Protein AF-A0A5C7Y1N2-F1 (afdb_monomer_lite)

Structure (mmCIF, N/CA/C/O backbone):
data_AF-A0A5C7Y1N2-F1
#
_entry.id   AF-A0A5C7Y1N2-F1
#
loop_
_atom_site.group_PDB
_atom_site.id
_atom_site.type_symbol
_atom_site.label_atom_id
_atom_site.label_alt_id
_atom_site.label_comp_id
_atom_site.label_asym_id
_atom_site.label_entity_id
_atom_site.label_seq_id
_atom_site.pdbx_PDB_ins_code
_atom_site.Cartn_x
_atom_site.Cartn_y
_atom_site.Cartn_z
_atom_site.occupancy
_atom_site.B_iso_or_equiv
_atom_site.auth_seq_id
_atom_site.auth_comp_id
_atom_site.auth_asym_id
_atom_site.auth_atom_id
_atom_site.pdbx_PDB_model_num
ATOM 1 N N . MET A 1 1 ? -6.978 4.464 14.256 1.00 64.94 1 MET A N 1
ATOM 2 C CA . MET A 1 1 ? -6.251 3.274 13.760 1.00 64.94 1 MET A CA 1
ATOM 3 C C . MET A 1 1 ? -5.127 3.790 12.890 1.00 64.94 1 MET A C 1
ATOM 5 O O . MET A 1 1 ? -5.427 4.559 11.988 1.00 64.94 1 MET A O 1
ATOM 9 N N . HIS A 1 2 ? -3.876 3.450 13.189 1.00 87.25 2 HIS A N 1
ATOM 10 C CA . HIS A 1 2 ? -2.729 3.930 12.418 1.00 87.25 2 HIS A CA 1
ATOM 11 C C . HIS A 1 2 ? -2.303 2.850 11.421 1.00 87.25 2 HIS A C 1
ATOM 13 O O . HIS A 1 2 ? -2.330 1.666 11.748 1.00 87.25 2 HIS A O 1
ATOM 19 N N . TYR A 1 3 ? -1.951 3.248 10.201 1.00 93.69 3 TYR A N 1
ATOM 20 C CA . TYR A 1 3 ? -1.379 2.359 9.193 1.00 93.69 3 TYR A CA 1
ATOM 21 C C . TYR A 1 3 ? -0.029 2.915 8.748 1.00 93.69 3 TYR A C 1
ATOM 23 O O . TYR A 1 3 ? 0.236 4.112 8.867 1.00 93.69 3 TYR A O 1
ATOM 31 N N . SER A 1 4 ? 0.825 2.048 8.227 1.00 94.44 4 SER A N 1
ATOM 32 C CA . SER A 1 4 ? 2.078 2.433 7.592 1.00 94.44 4 SER A CA 1
ATOM 33 C C . SER A 1 4 ? 2.227 1.731 6.253 1.00 94.44 4 SER A C 1
ATOM 35 O O . SER A 1 4 ? 1.742 0.613 6.063 1.00 94.44 4 SER A O 1
ATOM 37 N N . LEU A 1 5 ? 2.902 2.404 5.327 1.00 93.38 5 LEU A N 1
ATOM 38 C CA . LEU A 1 5 ? 3.327 1.865 4.049 1.00 93.38 5 LEU A CA 1
ATOM 39 C C . LEU A 1 5 ? 4.831 1.624 4.108 1.00 93.38 5 LEU A C 1
ATOM 41 O O . LEU A 1 5 ? 5.605 2.538 4.373 1.00 93.38 5 LEU A O 1
ATOM 45 N N . THR A 1 6 ? 5.253 0.394 3.858 1.00 93.81 6 THR A N 1
ATOM 46 C CA . THR A 1 6 ? 6.661 0.006 3.838 1.00 93.81 6 THR A CA 1
ATOM 47 C C . THR A 1 6 ? 7.045 -0.446 2.444 1.00 93.81 6 THR A C 1
ATOM 49 O O . THR A 1 6 ? 6.448 -1.373 1.905 1.00 93.81 6 THR A O 1
ATOM 52 N N . LEU A 1 7 ? 8.067 0.187 1.879 1.00 91.94 7 LEU A N 1
ATOM 53 C CA . LEU A 1 7 ? 8.739 -0.243 0.666 1.00 91.94 7 LEU A CA 1
ATOM 54 C C . LEU A 1 7 ? 9.969 -1.077 1.036 1.00 91.94 7 LEU A C 1
ATOM 56 O O . LEU A 1 7 ? 10.858 -0.612 1.749 1.00 91.94 7 LEU A O 1
ATOM 60 N N . ILE A 1 8 ? 10.045 -2.282 0.482 1.00 92.19 8 ILE A N 1
ATOM 61 C CA . ILE A 1 8 ? 11.166 -3.209 0.621 1.00 92.19 8 ILE A CA 1
ATOM 62 C C . ILE A 1 8 ? 11.816 -3.364 -0.754 1.00 92.19 8 ILE A C 1
ATOM 64 O O . ILE A 1 8 ? 11.186 -3.857 -1.686 1.00 92.19 8 ILE A O 1
ATOM 68 N N . THR A 1 9 ? 13.075 -2.954 -0.890 1.00 90.50 9 THR A N 1
ATOM 69 C CA . THR A 1 9 ? 13.869 -3.090 -2.126 1.00 90.50 9 THR A CA 1
ATOM 70 C C . THR A 1 9 ? 15.207 -3.762 -1.827 1.00 90.50 9 THR A C 1
ATOM 72 O O . THR A 1 9 ? 15.598 -3.889 -0.667 1.00 90.50 9 THR A O 1
ATOM 75 N N . SER A 1 10 ? 15.965 -4.123 -2.865 1.00 89.44 10 SER A N 1
ATOM 76 C CA . SER A 1 10 ? 17.357 -4.570 -2.702 1.00 89.44 10 SER A CA 1
ATOM 77 C C . SER A 1 10 ? 18.280 -3.491 -2.118 1.00 89.44 10 SER A C 1
ATOM 79 O O . SER A 1 10 ? 19.304 -3.825 -1.531 1.00 89.44 10 SER A O 1
ATOM 81 N N . ALA A 1 11 ? 17.918 -2.209 -2.248 1.00 88.38 11 ALA A N 1
ATOM 82 C CA . ALA A 1 11 ? 18.668 -1.084 -1.695 1.00 88.38 11 ALA A CA 1
ATOM 83 C C . ALA A 1 11 ? 18.338 -0.799 -0.217 1.00 88.38 11 ALA A C 1
ATOM 85 O O . ALA A 1 11 ? 19.040 -0.018 0.423 1.00 88.38 11 ALA A O 1
ATOM 86 N N . GLY A 1 12 ? 17.281 -1.409 0.331 1.00 91.75 12 GLY A N 1
ATOM 87 C CA . GLY A 1 12 ? 16.879 -1.246 1.726 1.00 91.75 12 GLY A CA 1
ATOM 88 C C . GLY A 1 12 ? 15.368 -1.149 1.936 1.00 91.75 12 GLY A C 1
ATOM 89 O O . GLY A 1 12 ? 14.569 -1.289 1.003 1.00 91.75 12 GLY A O 1
ATOM 90 N N . ILE A 1 13 ? 15.002 -0.898 3.196 1.00 93.62 13 ILE A N 1
ATOM 91 C CA . ILE A 1 13 ? 13.622 -0.781 3.679 1.00 93.62 13 ILE A CA 1
ATOM 92 C C . ILE A 1 13 ? 13.346 0.677 4.042 1.00 93.62 13 ILE A C 1
ATOM 94 O O . ILE A 1 13 ? 14.136 1.305 4.746 1.00 93.62 13 ILE A O 1
ATOM 98 N N . ARG A 1 14 ? 12.220 1.211 3.571 1.00 93.06 14 ARG A N 1
ATOM 99 C CA . ARG A 1 14 ? 11.741 2.559 3.898 1.00 93.06 14 ARG A CA 1
ATOM 100 C C . ARG A 1 14 ? 10.271 2.488 4.284 1.00 93.06 14 ARG A C 1
ATOM 102 O O . ARG A 1 14 ? 9.517 1.762 3.644 1.00 93.06 14 ARG A O 1
ATOM 109 N N . THR A 1 15 ? 9.863 3.249 5.292 1.00 94.44 15 THR A N 1
ATOM 110 C CA . THR A 1 15 ? 8.490 3.236 5.807 1.00 94.44 15 THR A CA 1
ATOM 111 C C . THR A 1 15 ? 7.970 4.658 5.942 1.00 94.44 15 THR A C 1
ATOM 113 O O . THR A 1 15 ? 8.678 5.522 6.453 1.00 94.44 15 THR A O 1
ATOM 116 N N . ALA A 1 16 ? 6.733 4.876 5.506 1.00 92.50 16 ALA A N 1
ATOM 117 C CA . ALA A 1 16 ? 5.999 6.125 5.641 1.00 92.50 16 ALA A CA 1
ATOM 118 C C . ALA A 1 16 ? 4.688 5.871 6.409 1.00 92.50 16 ALA A C 1
ATOM 120 O O . ALA A 1 16 ? 4.056 4.824 6.219 1.00 92.50 16 ALA A O 1
ATOM 121 N N . PRO A 1 17 ? 4.275 6.775 7.312 1.00 93.44 17 PRO A N 1
ATOM 122 C CA . PRO A 1 17 ? 2.973 6.680 7.957 1.00 93.44 17 PRO A CA 1
ATOM 123 C C . PRO A 1 17 ? 1.852 6.974 6.952 1.00 93.44 17 PRO A C 1
ATOM 125 O O . PRO A 1 17 ? 2.019 7.778 6.041 1.00 93.44 17 PRO A O 1
ATOM 128 N N . LEU A 1 18 ? 0.688 6.356 7.146 1.00 91.19 18 LEU A N 1
ATOM 129 C CA . LEU A 1 18 ? -0.532 6.692 6.416 1.00 91.19 18 LEU A CA 1
ATOM 130 C C . LEU A 1 18 ? -1.463 7.495 7.327 1.00 91.19 18 LEU A C 1
ATOM 132 O O . LEU A 1 18 ? -1.759 7.078 8.451 1.00 91.19 18 LEU A O 1
ATOM 136 N N . SER A 1 19 ? -1.935 8.640 6.832 1.00 86.50 19 SER A N 1
ATOM 137 C CA . SER A 1 19 ? -2.952 9.466 7.498 1.00 86.50 19 SER A CA 1
ATOM 138 C C . SER A 1 19 ? -4.295 8.734 7.595 1.00 86.50 19 SER A C 1
ATOM 140 O O . SER A 1 19 ? -4.981 8.807 8.614 1.00 86.50 19 SER A O 1
ATOM 142 N N . GLU A 1 20 ? -4.630 7.975 6.555 1.00 90.56 20 GLU A N 1
ATOM 143 C CA . GLU A 1 20 ? -5.816 7.137 6.446 1.00 90.56 20 GLU A CA 1
ATOM 144 C C . GLU A 1 20 ? -5.557 5.937 5.525 1.00 90.56 20 GLU A C 1
ATOM 146 O O . GLU A 1 20 ? -4.595 5.912 4.756 1.00 90.56 20 GLU A O 1
ATOM 151 N N . LEU A 1 21 ? -6.432 4.931 5.581 1.00 91.12 21 LEU A N 1
ATOM 152 C CA . LEU A 1 21 ? -6.382 3.805 4.652 1.00 91.12 21 LEU A CA 1
ATOM 153 C C . LEU A 1 21 ? -7.225 4.116 3.407 1.00 91.12 21 LEU A C 1
ATOM 155 O O . LEU A 1 21 ? -8.360 3.660 3.278 1.00 91.12 21 LEU A O 1
ATOM 159 N N . SER A 1 22 ? -6.664 4.913 2.500 1.00 91.50 22 SER A N 1
ATOM 160 C CA . SER A 1 22 ? -7.276 5.275 1.219 1.00 91.50 22 SER A CA 1
ATOM 161 C C . SER A 1 22 ? -6.265 5.166 0.080 1.00 91.50 22 SER A C 1
ATOM 163 O O . SER A 1 22 ? -5.053 5.203 0.297 1.00 91.50 22 SER A O 1
ATOM 165 N N . ALA A 1 23 ? -6.754 5.041 -1.157 1.00 88.50 23 ALA A N 1
ATOM 166 C CA . ALA A 1 23 ? -5.885 5.004 -2.332 1.00 88.50 23 ALA A CA 1
ATOM 167 C C . ALA A 1 23 ? -5.057 6.294 -2.481 1.00 88.50 23 ALA A C 1
ATOM 169 O O . ALA A 1 23 ? -3.899 6.227 -2.880 1.00 88.50 23 ALA A O 1
ATOM 170 N N . ALA A 1 24 ? -5.630 7.450 -2.124 1.00 88.31 24 ALA A N 1
ATOM 171 C CA . ALA A 1 24 ? -4.943 8.738 -2.178 1.00 88.31 24 ALA A CA 1
ATOM 172 C C . ALA A 1 24 ? -3.776 8.794 -1.181 1.00 88.31 24 ALA A C 1
ATOM 174 O O . ALA A 1 24 ? -2.644 9.032 -1.595 1.00 88.31 24 ALA A O 1
ATOM 175 N N . ALA A 1 25 ? -4.020 8.462 0.092 1.00 89.62 25 ALA A N 1
ATOM 176 C CA . ALA A 1 25 ? -2.977 8.433 1.119 1.00 89.62 25 ALA A CA 1
ATOM 177 C C . ALA A 1 25 ? -1.851 7.438 0.780 1.00 89.62 25 ALA A C 1
ATOM 179 O O . ALA A 1 25 ? -0.676 7.702 1.023 1.00 89.62 25 ALA A O 1
ATOM 180 N N . LEU A 1 26 ? -2.201 6.304 0.167 1.00 88.50 26 LEU A N 1
ATOM 181 C CA . LEU A 1 26 ? -1.241 5.323 -0.336 1.00 88.50 26 LEU A CA 1
ATOM 182 C C . LEU A 1 26 ? -0.333 5.885 -1.429 1.00 88.50 26 LEU A C 1
ATOM 184 O O . LEU A 1 26 ? 0.869 5.648 -1.381 1.00 88.50 26 LEU A O 1
ATOM 188 N N . LEU A 1 27 ? -0.895 6.605 -2.402 1.00 86.19 27 LEU A N 1
ATOM 189 C CA . LEU A 1 27 ? -0.136 7.216 -3.496 1.00 86.19 27 LEU A CA 1
ATOM 190 C C . LEU A 1 27 ? 0.751 8.365 -3.003 1.00 86.19 27 LEU A C 1
ATOM 192 O O . LEU A 1 27 ? 1.878 8.508 -3.472 1.00 86.19 27 LEU A O 1
ATOM 196 N N . GLU A 1 28 ? 0.276 9.155 -2.042 1.00 88.38 28 GLU A N 1
ATOM 197 C CA . GLU A 1 28 ? 1.076 10.201 -1.397 1.00 88.38 28 GLU A CA 1
ATOM 198 C C . GLU A 1 28 ? 2.271 9.5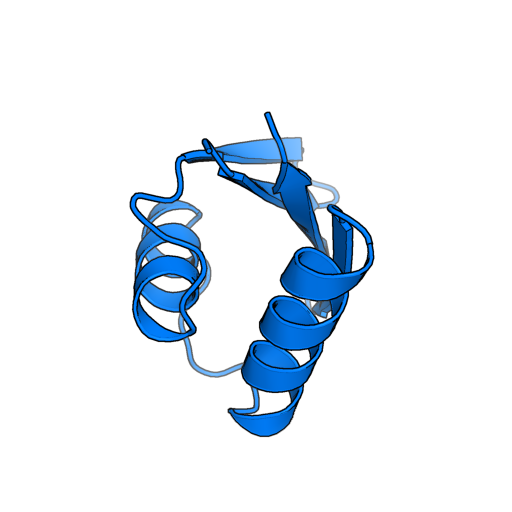95 -0.648 1.00 88.38 28 GLU A C 1
ATOM 200 O O . GLU A 1 28 ? 3.418 9.946 -0.928 1.00 88.38 28 GLU A O 1
ATOM 205 N N . ALA A 1 29 ? 2.034 8.595 0.207 1.00 89.50 29 ALA A N 1
ATOM 206 C CA . ALA A 1 29 ? 3.105 7.887 0.908 1.00 89.50 29 ALA A CA 1
ATOM 207 C C . ALA A 1 29 ? 4.056 7.155 -0.057 1.00 89.50 29 ALA A C 1
ATOM 209 O O . ALA A 1 29 ? 5.259 7.081 0.184 1.00 89.50 29 ALA A O 1
ATOM 210 N N . ALA A 1 30 ? 3.556 6.638 -1.183 1.00 85.50 30 ALA A N 1
ATOM 211 C CA . ALA A 1 30 ? 4.389 6.066 -2.241 1.00 85.50 30 ALA A CA 1
ATOM 212 C C . ALA A 1 30 ? 5.398 7.070 -2.794 1.00 85.50 30 ALA A C 1
ATOM 214 O O . ALA A 1 30 ? 6.577 6.746 -2.963 1.00 85.50 30 ALA A O 1
ATOM 215 N N . ALA A 1 31 ? 4.919 8.283 -3.075 1.00 85.38 31 ALA A N 1
ATOM 216 C CA . ALA A 1 31 ? 5.725 9.362 -3.614 1.00 85.38 31 ALA A CA 1
ATOM 217 C C . ALA A 1 31 ? 6.796 9.799 -2.604 1.00 85.38 31 ALA A C 1
ATOM 219 O O . ALA A 1 31 ? 7.950 9.982 -2.992 1.00 85.38 31 ALA A O 1
ATOM 220 N N . GLU A 1 32 ? 6.468 9.862 -1.308 1.00 87.75 32 GLU A N 1
ATOM 221 C CA . GLU A 1 32 ? 7.447 10.098 -0.231 1.00 87.75 32 GLU A CA 1
ATOM 222 C C . GLU A 1 32 ? 8.525 9.005 -0.170 1.00 87.75 32 GLU A C 1
ATOM 224 O O . GLU A 1 32 ? 9.707 9.280 0.046 1.00 87.75 32 GLU A O 1
ATOM 229 N N . LEU A 1 33 ? 8.140 7.755 -0.435 1.00 86.88 33 LEU A N 1
ATOM 230 C CA . LEU A 1 33 ? 9.062 6.626 -0.563 1.00 86.88 33 LEU A CA 1
ATOM 231 C C . LEU A 1 33 ? 9.814 6.619 -1.909 1.00 86.88 33 LEU A C 1
ATOM 233 O O . LEU A 1 33 ? 10.586 5.696 -2.179 1.00 86.88 33 LEU A O 1
ATOM 237 N N . GLY A 1 34 ? 9.652 7.642 -2.751 1.00 81.06 34 GLY A N 1
ATOM 238 C CA . GLY A 1 34 ? 10.344 7.796 -4.031 1.00 81.06 34 GLY A CA 1
ATOM 239 C C . GLY A 1 34 ? 9.841 6.857 -5.128 1.00 81.06 34 GLY A C 1
ATOM 240 O O . GLY A 1 34 ? 10.593 6.547 -6.053 1.00 81.06 34 GLY A O 1
ATOM 241 N N . ILE A 1 35 ? 8.605 6.368 -5.019 1.00 78.62 35 ILE A N 1
ATOM 242 C CA . ILE A 1 35 ? 7.948 5.569 -6.053 1.00 78.62 35 ILE A CA 1
ATOM 243 C C . ILE A 1 35 ? 7.114 6.516 -6.911 1.00 78.62 35 ILE A C 1
ATOM 245 O O . ILE A 1 35 ? 6.084 7.025 -6.477 1.00 78.62 35 ILE A O 1
ATOM 249 N N . ASN A 1 36 ? 7.559 6.757 -8.144 1.00 66.31 36 ASN A N 1
ATOM 250 C CA . ASN A 1 36 ? 6.775 7.530 -9.100 1.00 66.31 36 ASN A CA 1
ATOM 251 C C . ASN A 1 36 ? 5.582 6.689 -9.573 1.00 66.31 36 ASN A C 1
ATOM 253 O O . ASN A 1 36 ? 5.749 5.560 -10.027 1.00 66.31 36 ASN A O 1
ATOM 257 N N . THR A 1 37 ? 4.392 7.280 -9.490 1.00 55.81 37 THR A N 1
ATOM 258 C CA . THR A 1 37 ? 3.033 6.734 -9.688 1.00 55.81 37 THR A CA 1
ATOM 259 C C . THR A 1 37 ? 2.756 5.980 -10.998 1.00 55.81 37 THR A C 1
ATOM 261 O O . THR A 1 37 ? 1.663 5.454 -11.180 1.00 55.81 37 THR A O 1
ATOM 264 N N . VAL A 1 38 ? 3.723 5.885 -11.911 1.00 50.75 38 VAL A N 1
ATOM 265 C CA . VAL A 1 38 ? 3.561 5.317 -13.261 1.00 50.75 38 VAL A CA 1
ATOM 266 C C . VAL A 1 38 ? 3.364 3.791 -13.250 1.00 50.75 38 VAL A C 1
ATOM 268 O O . VAL A 1 38 ? 2.985 3.216 -14.264 1.00 50.75 38 VAL A O 1
ATOM 271 N N . THR A 1 39 ? 3.574 3.113 -12.122 1.00 59.81 39 THR A N 1
ATOM 272 C CA . THR A 1 39 ? 3.528 1.643 -12.050 1.00 59.81 39 THR A CA 1
ATOM 273 C C . THR A 1 39 ? 2.340 1.053 -11.305 1.00 59.81 39 THR A C 1
ATOM 275 O O . THR A 1 39 ? 2.242 -0.169 -11.276 1.00 59.81 39 THR A O 1
ATOM 278 N N . TRP A 1 40 ? 1.458 1.847 -10.690 1.00 72.00 40 TRP A N 1
ATOM 279 C CA . TRP A 1 40 ? 0.370 1.286 -9.883 1.00 72.00 40 TRP A CA 1
ATOM 280 C C . TRP A 1 40 ? -0.949 1.402 -10.626 1.00 72.00 40 TRP A C 1
ATOM 282 O O . TRP A 1 40 ? -1.539 2.481 -10.705 1.00 72.00 40 TRP A O 1
ATOM 292 N N . ASP A 1 41 ? -1.423 0.281 -11.163 1.00 74.50 41 ASP A N 1
ATOM 293 C CA . ASP A 1 41 ? -2.793 0.212 -11.653 1.00 74.50 41 ASP A CA 1
ATOM 294 C C . ASP A 1 41 ? -3.744 0.555 -10.491 1.00 74.50 41 ASP A C 1
ATOM 296 O O . ASP A 1 41 ? -3.621 0.033 -9.377 1.00 74.50 41 ASP A O 1
ATOM 300 N N . ALA A 1 42 ? -4.710 1.441 -10.737 1.00 77.81 42 ALA A N 1
ATOM 301 C CA . ALA A 1 42 ? -5.711 1.838 -9.753 1.00 77.81 42 ALA A CA 1
ATOM 302 C C . ALA A 1 42 ? -6.452 0.621 -9.165 1.00 77.81 42 ALA A C 1
ATOM 304 O O . ALA A 1 42 ? -6.851 0.638 -7.996 1.00 77.81 42 ALA A O 1
ATOM 305 N N . ALA A 1 43 ? -6.602 -0.456 -9.945 1.00 83.44 43 ALA A N 1
ATOM 306 C CA . ALA A 1 43 ? -7.171 -1.709 -9.465 1.00 83.44 43 ALA A CA 1
ATOM 307 C C . ALA A 1 43 ? -6.293 -2.395 -8.401 1.00 83.44 43 ALA A C 1
ATOM 309 O O . ALA A 1 43 ? -6.824 -2.953 -7.440 1.00 83.44 43 ALA A O 1
ATOM 310 N N . GLU A 1 44 ? -4.967 -2.346 -8.533 1.00 84.38 44 GLU A N 1
ATOM 311 C CA . GLU A 1 44 ? -4.031 -2.941 -7.573 1.00 84.38 44 GLU A CA 1
ATOM 312 C C . GLU A 1 44 ? -3.971 -2.146 -6.272 1.00 84.38 44 GLU A C 1
ATOM 314 O O . GLU A 1 44 ? -4.044 -2.738 -5.194 1.00 84.38 44 GLU A O 1
ATOM 319 N N . VAL A 1 45 ? -3.940 -0.811 -6.360 1.00 86.12 45 VAL A N 1
ATOM 320 C CA . VAL A 1 45 ? -4.003 0.063 -5.175 1.00 86.12 45 VAL A CA 1
ATOM 321 C C . VAL A 1 45 ? -5.286 -0.194 -4.397 1.00 86.12 45 VAL A C 1
ATOM 323 O O . VAL A 1 45 ? -5.263 -0.348 -3.177 1.00 86.12 45 VAL A O 1
ATOM 326 N N . ARG A 1 46 ? -6.415 -0.303 -5.102 1.00 87.69 46 ARG A N 1
ATOM 327 C CA . ARG A 1 46 ? -7.698 -0.588 -4.465 1.00 87.69 46 ARG A CA 1
ATOM 328 C C . ARG A 1 46 ? -7.722 -1.966 -3.805 1.00 87.69 46 ARG A C 1
ATOM 330 O O . ARG A 1 46 ? -8.137 -2.069 -2.658 1.00 87.69 46 ARG A O 1
ATOM 337 N N . ARG A 1 47 ? -7.208 -3.006 -4.473 1.00 87.81 47 ARG A N 1
ATOM 338 C CA .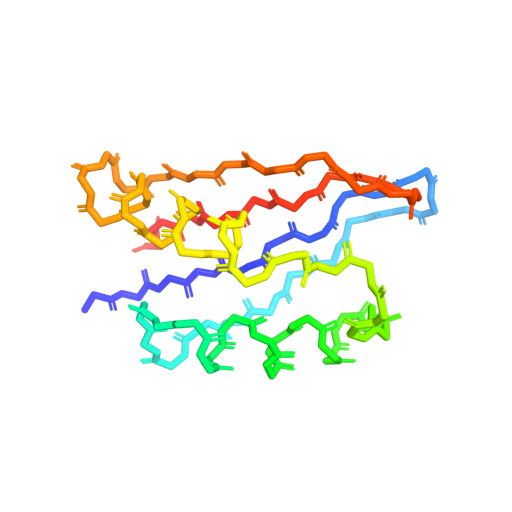 ARG A 1 47 ? -7.071 -4.345 -3.870 1.00 87.81 47 ARG A CA 1
ATOM 339 C C . ARG A 1 47 ? -6.202 -4.328 -2.614 1.00 87.81 47 ARG A C 1
ATOM 341 O O . ARG A 1 47 ? -6.519 -5.027 -1.655 1.00 87.81 47 ARG A O 1
ATOM 348 N N . LEU A 1 48 ? -5.125 -3.543 -2.609 1.00 89.62 48 LEU A N 1
ATOM 349 C CA . LEU A 1 48 ? -4.247 -3.390 -1.451 1.00 89.62 48 LEU A CA 1
ATOM 350 C C . LEU A 1 48 ? -4.974 -2.728 -0.271 1.00 89.62 48 LEU A C 1
ATOM 352 O O . LEU A 1 48 ? -4.886 -3.232 0.849 1.00 89.62 48 LEU A O 1
ATOM 356 N N . VAL A 1 49 ? -5.729 -1.654 -0.529 1.00 90.94 49 VAL A N 1
ATOM 357 C CA . VAL A 1 49 ? -6.594 -0.991 0.464 1.00 90.94 49 VAL A CA 1
ATOM 358 C C . VAL A 1 49 ? -7.608 -1.972 1.039 1.00 90.94 49 VAL A C 1
ATOM 360 O O . VAL A 1 49 ? -7.665 -2.141 2.255 1.00 90.94 49 VAL A O 1
ATOM 363 N N . ASP A 1 50 ? -8.365 -2.653 0.178 1.00 92.69 50 ASP A N 1
ATOM 364 C CA . ASP A 1 50 ? -9.423 -3.576 0.595 1.00 92.69 50 ASP A CA 1
ATOM 365 C C . ASP A 1 50 ? -8.845 -4.720 1.445 1.00 92.69 50 ASP A C 1
ATOM 367 O O . ASP A 1 50 ? -9.386 -5.066 2.497 1.00 92.69 50 ASP A O 1
ATOM 371 N N . LYS A 1 51 ? -7.686 -5.264 1.046 1.00 93.06 51 LYS A N 1
ATOM 372 C CA . LYS A 1 51 ? -7.009 -6.333 1.789 1.00 93.06 51 LYS A CA 1
ATOM 373 C C . LYS A 1 51 ? -6.508 -5.869 3.159 1.00 93.06 51 LYS A C 1
ATOM 375 O O . LYS A 1 51 ? -6.684 -6.588 4.147 1.00 93.06 51 LYS A O 1
ATOM 380 N N . ALA A 1 52 ? -5.915 -4.678 3.228 1.00 92.50 52 ALA A N 1
ATOM 381 C CA . ALA A 1 52 ? -5.447 -4.092 4.480 1.00 92.50 52 ALA A CA 1
ATOM 382 C C . ALA A 1 52 ? -6.608 -3.695 5.409 1.00 92.50 52 ALA A C 1
ATOM 384 O O . ALA A 1 52 ? -6.471 -3.784 6.630 1.00 92.50 52 ALA A O 1
ATOM 385 N N . ALA A 1 53 ? -7.758 -3.306 4.853 1.00 91.56 53 ALA A N 1
ATOM 386 C CA . ALA A 1 53 ? -8.957 -2.994 5.623 1.00 91.56 53 ALA A CA 1
ATOM 387 C C . ALA A 1 53 ? -9.531 -4.255 6.285 1.00 91.56 53 ALA A C 1
ATOM 389 O O . ALA A 1 53 ? -9.828 -4.236 7.481 1.00 91.56 53 ALA A O 1
ATOM 390 N N . ASP A 1 54 ? -9.615 -5.349 5.524 1.00 93.06 54 ASP A N 1
ATOM 391 C CA . ASP A 1 54 ? -10.138 -6.644 5.970 1.00 93.06 54 ASP A CA 1
ATOM 392 C C . ASP A 1 54 ? -9.205 -7.341 6.975 1.00 93.06 54 ASP A C 1
ATOM 394 O O . ASP A 1 54 ? -9.613 -7.721 8.071 1.00 93.06 54 ASP A O 1
ATOM 398 N N . SER A 1 55 ? -7.918 -7.459 6.637 1.00 91.75 55 SER A N 1
ATOM 399 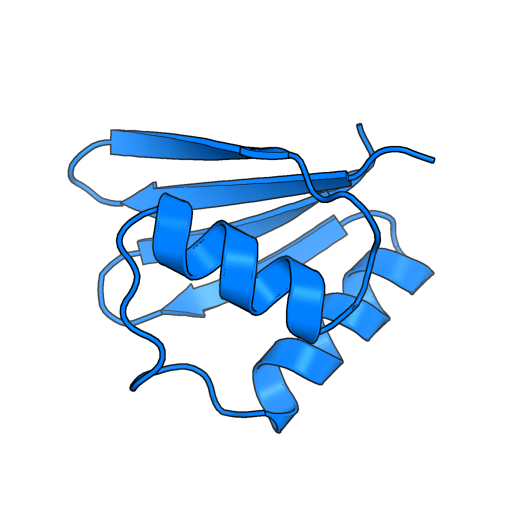C CA . SER A 1 55 ? -6.969 -8.300 7.384 1.00 91.75 55 SER A CA 1
ATOM 400 C C . SER A 1 55 ? -5.938 -7.536 8.220 1.00 91.75 55 SER A C 1
ATOM 402 O O . SER A 1 55 ? -5.161 -8.146 8.951 1.00 91.75 55 SER A O 1
ATOM 404 N N . GLY A 1 56 ? -5.924 -6.202 8.151 1.00 92.31 56 GLY A N 1
ATOM 405 C CA . GLY A 1 56 ? -4.936 -5.360 8.836 1.00 92.31 56 GLY A CA 1
ATOM 406 C C . GLY A 1 56 ? -3.570 -5.302 8.144 1.00 92.31 56 GLY A C 1
ATOM 407 O O . GLY A 1 56 ? -2.715 -4.524 8.564 1.00 92.31 56 GLY A O 1
ATOM 408 N N . GLU A 1 57 ? -3.367 -6.079 7.080 1.00 93.88 57 GLU A N 1
ATOM 409 C CA . GLU A 1 57 ? -2.152 -6.087 6.271 1.00 93.88 57 GLU A CA 1
ATOM 410 C C . GLU A 1 57 ? -2.483 -6.340 4.795 1.00 93.88 57 GLU A C 1
ATOM 412 O O . GLU A 1 57 ? -3.429 -7.052 4.467 1.00 93.88 57 GLU A O 1
ATOM 417 N N . GLY A 1 58 ? -1.697 -5.773 3.888 1.00 93.19 58 GLY A N 1
ATOM 418 C CA . GLY A 1 58 ? -1.749 -6.094 2.469 1.00 93.19 58 GLY A CA 1
ATOM 419 C C . GLY A 1 58 ? -0.385 -5.899 1.818 1.00 93.19 58 GLY A C 1
ATOM 420 O O . GLY A 1 58 ? 0.415 -5.090 2.283 1.00 93.19 58 GLY A O 1
ATOM 421 N N . MET A 1 59 ? -0.116 -6.636 0.740 1.00 91.94 59 MET A N 1
ATOM 422 C CA . MET A 1 59 ? 1.150 -6.555 0.013 1.00 91.94 59 MET A CA 1
ATOM 423 C C . MET A 1 59 ? 0.925 -6.590 -1.498 1.00 91.94 59 MET A C 1
ATOM 425 O O . MET A 1 59 ? 0.095 -7.361 -1.980 1.00 91.94 59 MET A O 1
ATOM 429 N N . ILE A 1 60 ? 1.704 -5.797 -2.234 1.00 87.75 60 ILE A N 1
ATOM 430 C CA . ILE A 1 60 ? 1.822 -5.880 -3.696 1.00 87.75 60 ILE A CA 1
ATOM 431 C C . ILE A 1 60 ? 3.292 -5.929 -4.120 1.00 87.75 60 ILE A C 1
ATOM 433 O O . ILE A 1 60 ? 4.173 -5.378 -3.455 1.00 87.75 60 ILE A O 1
ATOM 437 N N . MET A 1 61 ? 3.549 -6.587 -5.248 1.00 85.25 61 MET A N 1
ATOM 438 C CA . MET A 1 61 ? 4.866 -6.640 -5.882 1.00 85.25 61 MET A CA 1
ATOM 439 C C . MET A 1 61 ? 4.948 -5.556 -6.953 1.00 85.25 61 MET A C 1
ATOM 441 O O . MET A 1 61 ? 4.037 -5.420 -7.759 1.00 85.25 61 MET A O 1
ATOM 445 N N . CYS A 1 62 ? 6.037 -4.795 -6.974 1.00 76.31 62 CYS A N 1
ATOM 446 C CA . CYS A 1 62 ? 6.274 -3.725 -7.938 1.00 76.31 62 CYS A CA 1
ATOM 447 C C . CYS A 1 62 ? 7.607 -3.939 -8.658 1.00 76.31 62 CYS A C 1
ATOM 449 O O . CYS A 1 62 ? 8.508 -4.622 -8.161 1.00 76.31 62 CYS A O 1
ATOM 451 N N . ALA A 1 63 ? 7.777 -3.295 -9.814 1.00 72.50 63 ALA A N 1
ATOM 452 C CA . ALA A 1 63 ? 9.084 -3.207 -10.454 1.00 72.50 63 ALA A CA 1
ATOM 453 C C . ALA A 1 63 ? 10.058 -2.466 -9.515 1.00 72.50 63 ALA A C 1
ATOM 455 O O . ALA A 1 63 ? 9.956 -1.255 -9.337 1.00 72.50 63 ALA A O 1
ATOM 456 N N . GLY A 1 64 ? 10.970 -3.208 -8.878 1.00 77.25 64 GLY A N 1
ATOM 457 C CA . GLY A 1 64 ? 11.964 -2.671 -7.941 1.00 77.25 64 GLY A CA 1
ATOM 458 C C . GLY A 1 64 ? 11.765 -3.042 -6.467 1.00 77.25 64 GLY A C 1
ATOM 459 O O . GLY A 1 64 ? 12.632 -2.709 -5.661 1.00 77.25 64 GLY A O 1
ATOM 460 N N . GLY A 1 65 ? 10.693 -3.753 -6.096 1.00 86.50 65 GLY A N 1
ATOM 461 C CA . GLY A 1 65 ? 10.511 -4.198 -4.712 1.00 86.50 65 GLY A CA 1
ATOM 462 C C . GLY A 1 65 ? 9.101 -4.659 -4.354 1.00 86.50 65 GLY A C 1
ATOM 463 O O . GLY A 1 65 ? 8.280 -4.960 -5.217 1.00 86.50 65 GLY A O 1
ATOM 464 N N . SER A 1 66 ? 8.823 -4.688 -3.056 1.00 89.50 66 SER A N 1
ATOM 465 C CA . SER A 1 66 ? 7.514 -5.014 -2.488 1.00 89.50 66 SER A CA 1
ATOM 466 C C . SER A 1 66 ? 7.009 -3.849 -1.655 1.00 89.50 66 SER A C 1
ATOM 468 O O . SER A 1 66 ? 7.783 -3.199 -0.951 1.00 89.50 66 SER A O 1
ATOM 470 N N . LEU A 1 67 ? 5.704 -3.614 -1.699 1.00 89.62 67 LEU A N 1
ATOM 471 C CA . LEU A 1 67 ? 5.033 -2.667 -0.822 1.00 89.62 67 LEU A CA 1
ATOM 472 C C . LEU A 1 67 ? 4.123 -3.399 0.125 1.00 89.62 67 LEU A C 1
ATOM 474 O O . LEU A 1 67 ? 3.368 -4.272 -0.295 1.00 89.62 67 LEU A O 1
ATOM 478 N N . VAL A 1 68 ? 4.183 -3.002 1.385 1.00 93.19 68 VAL A N 1
ATOM 479 C CA . VAL A 1 68 ? 3.405 -3.591 2.463 1.00 93.19 68 VAL A CA 1
ATOM 480 C C . VAL A 1 68 ? 2.663 -2.482 3.178 1.00 93.19 68 VAL A C 1
ATOM 482 O O . VAL A 1 68 ? 3.286 -1.555 3.690 1.00 93.19 68 VAL A O 1
ATOM 485 N N . VAL A 1 69 ? 1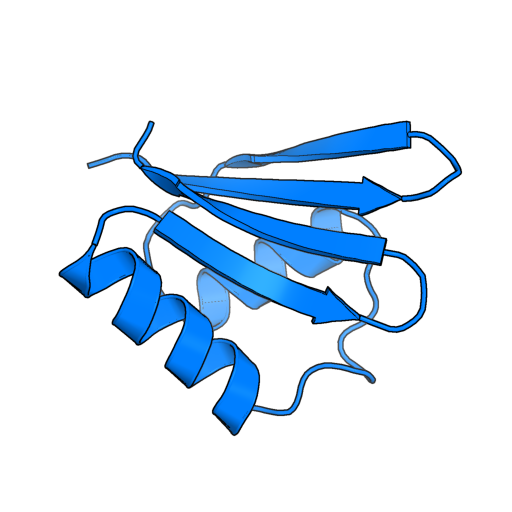.343 -2.586 3.235 1.00 93.75 69 VAL A N 1
ATOM 486 C CA . VAL A 1 69 ? 0.522 -1.794 4.149 1.00 93.75 69 VAL A CA 1
ATOM 487 C C . VAL A 1 69 ? 0.284 -2.629 5.387 1.00 93.75 69 VAL A C 1
ATOM 489 O O . VAL A 1 69 ? -0.169 -3.763 5.266 1.00 93.75 69 VAL A O 1
ATOM 492 N N . ARG A 1 70 ? 0.548 -2.082 6.571 1.00 94.50 70 ARG A N 1
ATOM 493 C CA . ARG A 1 70 ? 0.283 -2.768 7.839 1.00 94.50 70 ARG A CA 1
ATOM 494 C C . ARG A 1 70 ? -0.348 -1.818 8.848 1.00 94.50 70 ARG A C 1
ATOM 496 O O . ARG A 1 70 ? -0.000 -0.641 8.906 1.00 94.50 70 ARG A O 1
ATOM 503 N N . ARG A 1 71 ? -1.274 -2.340 9.650 1.00 90.50 71 ARG A N 1
ATOM 504 C CA . ARG A 1 71 ? -1.814 -1.668 10.834 1.00 90.50 71 ARG A CA 1
ATOM 505 C C . ARG A 1 71 ? -0.732 -1.580 11.920 1.00 90.50 71 ARG A C 1
ATOM 507 O O . ARG A 1 71 ? -0.151 -2.604 12.276 1.00 90.50 71 ARG A O 1
ATOM 514 N N . ALA A 1 72 ? -0.461 -0.371 12.402 1.00 77.81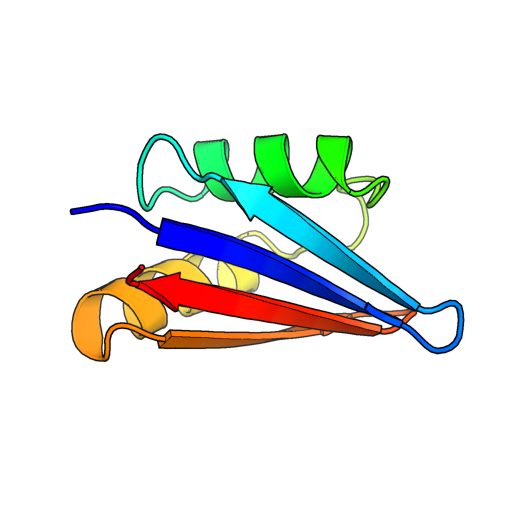 72 ALA A N 1
ATOM 515 C CA . ALA A 1 72 ? 0.481 -0.086 13.487 1.00 77.81 72 ALA A CA 1
ATOM 516 C C . ALA A 1 72 ? -0.184 -0.195 14.866 1.00 77.81 72 ALA A C 1
ATOM 518 O O . ALA A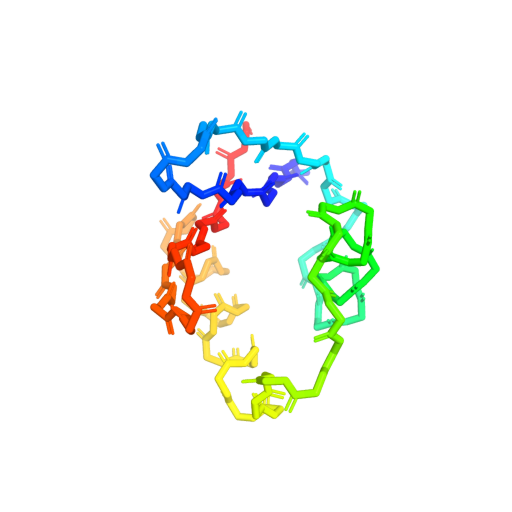 1 72 ? -1.402 0.098 14.964 1.00 77.81 72 ALA A O 1
#

pLDDT: mean 86.41, std 9.21, range [50.75, 94.5]

Organism: NCBI:txid342002

Radius of gyration: 10.79 Å; chains: 1; bounding box: 29×18×27 Å

Foldseek 3Di:
DWKKKWWQFPVGIDIDTFPDLDLVSVQVRCVVVVNDPPWDDPVNSVVQSVCCVVPQKGWDATDGTIMMMHHD

Sequence (72 aa):
MHYSLTLITSAGIRTAPLSELSAAALLEAAAELGINTVTWDAAEVRRLVDKAADSGEGMIMCAGGSLVVRRA

Secondary structure (DSSP, 8-state):
--EEEEEEETTEEEEEEESSSSHHHHHHHHHHTT--GGG--HHHHHHHHHHHHHHSEEEEEETTEEEEEEE-